Protein AF-A0A5M7B7A9-F1 (afdb_monomer)

Mean predicted aligned error: 5.07 Å

Radius of gyration: 14.0 Å; Cα contacts (8 Å, |Δi|>4): 122; chains: 1; bounding box: 37×27×33 Å

Foldseek 3Di:
DQVPLVVCCCVQPPCVVDPDPVLQFDDDADPPVSQVVLLVSLQVSRPPRPSLLSFQLVQLVCCLVVVAFTGRTSSGGRVLSNVLQVVQCVVDVDRGRSNVSSVVSVVCPPPVNVVPVD

Solvent-accessible surface area (backbone atoms only — not comparable to full-atom values): 6690 Å² total; per-residue (Å²): 144,55,70,66,42,52,49,48,30,71,74,53,32,57,69,78,77,50,93,56,70,62,81,43,52,64,77,86,60,59,70,71,65,36,41,55,50,46,42,51,50,17,38,60,72,36,58,89,34,86,37,30,66,47,33,30,27,56,49,39,46,51,26,71,76,71,73,61,65,68,34,50,41,44,32,37,32,26,67,59,53,46,53,40,51,52,58,38,42,71,73,32,101,51,89,63,58,30,64,60,47,44,52,54,44,59,65,60,67,37,77,78,54,67,64,74,81,114

pLDDT: mean 88.95, std 14.67, range [34.72, 98.19]

Secondary structure (DSSP, 8-state):
--HHHHHHHHHH-GGGG-S-SGGGSPPPP-HHHHHHHHHHHHHHHTTT-TTHHHHHHHHHHHHHHH----SEETTEEHHHHHHHHHHHHHHSSSPPPHHHHHHHHHHHTSHHHHGGG-

Structure (mmCIF, N/CA/C/O backbone):
data_AF-A0A5M7B7A9-F1
#
_entry.id   AF-A0A5M7B7A9-F1
#
loop_
_atom_site.group_PDB
_atom_site.id
_atom_site.type_symbol
_atom_site.label_atom_id
_atom_site.label_alt_id
_atom_site.label_comp_id
_atom_site.label_asym_id
_atom_site.label_entity_id
_atom_site.label_seq_id
_atom_site.pdbx_PDB_ins_code
_atom_site.Cartn_x
_atom_site.Cartn_y
_atom_site.Cartn_z
_atom_site.occupancy
_atom_site.B_iso_or_equiv
_atom_site.auth_seq_id
_atom_site.auth_comp_id
_atom_site.auth_asym_id
_atom_site.auth_atom_id
_atom_site.pdbx_PDB_model_num
ATOM 1 N N . MET A 1 1 ? 3.317 -4.672 15.532 1.00 65.12 1 MET A N 1
ATOM 2 C CA . MET A 1 1 ? 2.529 -5.895 15.819 1.00 65.12 1 MET A CA 1
ATOM 3 C C . MET A 1 1 ? 2.695 -6.988 14.743 1.00 65.12 1 MET A C 1
ATOM 5 O O . MET A 1 1 ? 2.108 -8.046 14.889 1.00 65.12 1 MET A O 1
ATOM 9 N N . PHE A 1 2 ? 3.570 -6.840 13.738 1.00 82.00 2 PHE A N 1
ATOM 10 C CA . PHE A 1 2 ? 3.581 -7.708 12.544 1.00 82.00 2 PHE A CA 1
ATOM 11 C C . PHE A 1 2 ? 4.988 -8.210 12.157 1.00 82.00 2 PHE A C 1
ATOM 13 O O . PHE A 1 2 ? 5.418 -8.093 11.013 1.00 82.00 2 PHE A O 1
ATOM 20 N N . HIS A 1 3 ? 5.758 -8.720 13.125 1.00 85.81 3 HIS A N 1
ATOM 21 C CA . HIS A 1 3 ? 7.168 -9.085 12.903 1.00 85.81 3 HIS A CA 1
ATOM 22 C C . HIS A 1 3 ? 7.353 -10.222 11.880 1.00 85.81 3 HIS A C 1
ATOM 24 O O . HIS A 1 3 ? 8.351 -10.243 11.157 1.00 85.81 3 HIS A O 1
ATOM 30 N N . GLU A 1 4 ? 6.412 -11.169 11.805 1.00 91.19 4 GLU A N 1
ATOM 31 C CA . GLU A 1 4 ? 6.475 -12.264 10.831 1.00 91.19 4 GLU A CA 1
ATOM 32 C C . GLU A 1 4 ? 6.184 -11.759 9.415 1.00 91.19 4 GLU A C 1
ATOM 34 O O . GLU A 1 4 ? 6.949 -12.037 8.489 1.00 91.19 4 GLU A O 1
ATOM 39 N N . GLU A 1 5 ? 5.116 -10.979 9.245 1.00 92.88 5 GLU A N 1
ATOM 40 C CA . GLU A 1 5 ? 4.763 -10.351 7.975 1.00 92.88 5 GLU A CA 1
ATOM 41 C C . GLU A 1 5 ? 5.904 -9.454 7.485 1.00 92.88 5 GLU A C 1
ATOM 43 O O . GLU A 1 5 ? 6.314 -9.544 6.328 1.00 92.88 5 GLU A O 1
ATOM 48 N N . GLU A 1 6 ? 6.483 -8.648 8.376 1.00 94.25 6 GLU A N 1
ATOM 49 C CA . GLU A 1 6 ? 7.623 -7.778 8.085 1.00 94.25 6 GLU A CA 1
ATOM 50 C C . GLU A 1 6 ? 8.842 -8.575 7.605 1.00 94.25 6 GLU A C 1
ATOM 52 O O . GLU A 1 6 ? 9.462 -8.223 6.595 1.00 94.25 6 GLU A O 1
ATOM 57 N N . TRP A 1 7 ? 9.165 -9.687 8.274 1.00 95.12 7 TRP A N 1
ATOM 58 C CA . TRP A 1 7 ? 10.239 -10.579 7.841 1.00 95.12 7 TRP A CA 1
ATOM 59 C C . TRP A 1 7 ? 9.953 -11.186 6.462 1.00 95.12 7 TRP A C 1
ATOM 61 O O . TRP A 1 7 ? 10.817 -11.140 5.581 1.00 95.12 7 TRP A O 1
ATOM 71 N N . ARG A 1 8 ? 8.739 -11.708 6.236 1.00 96.62 8 ARG A N 1
ATOM 72 C CA . ARG A 1 8 ? 8.339 -12.300 4.949 1.00 96.62 8 ARG A CA 1
ATOM 73 C C . ARG A 1 8 ? 8.430 -11.277 3.822 1.00 96.62 8 ARG A C 1
ATOM 75 O O . ARG A 1 8 ? 9.002 -11.574 2.774 1.00 96.62 8 ARG A O 1
ATOM 82 N N . VAL A 1 9 ? 7.924 -10.066 4.039 1.00 96.12 9 VAL A N 1
ATOM 83 C CA . VAL A 1 9 ? 7.936 -8.989 3.041 1.00 96.12 9 VAL A CA 1
ATOM 84 C C . VAL A 1 9 ? 9.362 -8.571 2.705 1.00 96.12 9 VAL A C 1
ATOM 86 O O . VAL A 1 9 ? 9.712 -8.513 1.525 1.00 96.12 9 VAL A O 1
ATOM 89 N N . ARG A 1 10 ? 10.225 -8.384 3.710 1.00 95.06 10 ARG A N 1
ATOM 90 C CA . ARG A 1 10 ? 11.649 -8.090 3.481 1.00 95.06 10 ARG A CA 1
ATOM 91 C C . ARG A 1 10 ? 12.396 -9.223 2.782 1.00 95.06 10 ARG A C 1
ATOM 93 O O . ARG A 1 10 ? 13.350 -8.959 2.060 1.00 95.06 10 ARG A O 1
ATOM 100 N N . ARG A 1 11 ? 12.003 -10.481 2.999 1.00 96.38 11 ARG A N 1
ATOM 101 C CA . ARG A 1 11 ? 12.709 -11.649 2.454 1.00 96.38 11 ARG A CA 1
ATOM 102 C C . ARG A 1 11 ? 12.246 -12.059 1.056 1.00 96.38 11 ARG A C 1
ATOM 104 O O . ARG A 1 11 ? 13.062 -12.582 0.291 1.00 96.38 11 ARG A O 1
ATOM 111 N N . PHE A 1 12 ? 10.961 -11.887 0.753 1.00 97.00 12 PHE A N 1
ATOM 112 C CA . PHE A 1 12 ? 10.305 -12.441 -0.437 1.00 97.00 12 PHE A CA 1
ATOM 113 C C . PHE A 1 12 ? 9.608 -11.391 -1.311 1.00 97.00 12 PHE A C 1
ATOM 115 O O . PHE A 1 12 ? 9.096 -11.731 -2.380 1.00 97.00 12 PHE A O 1
ATOM 122 N N . GLY A 1 13 ? 9.575 -10.123 -0.893 1.00 96.75 13 GLY A N 1
ATOM 123 C CA . GLY A 1 13 ? 8.986 -9.044 -1.678 1.00 96.75 13 GLY A CA 1
ATOM 124 C C . GLY A 1 13 ? 9.720 -8.857 -3.003 1.00 96.75 13 GLY A C 1
ATOM 125 O O . GLY A 1 13 ? 10.929 -8.647 -3.022 1.00 96.75 13 GLY A O 1
ATOM 126 N N . ARG A 1 14 ? 8.999 -8.881 -4.128 1.00 93.69 14 ARG A N 1
ATOM 127 C CA . ARG A 1 14 ? 9.580 -8.684 -5.473 1.00 93.69 14 ARG A CA 1
ATOM 128 C C . ARG A 1 14 ? 10.304 -7.337 -5.623 1.00 93.69 14 ARG A C 1
ATOM 130 O O . ARG A 1 14 ? 11.264 -7.237 -6.383 1.00 93.69 14 ARG A O 1
ATOM 137 N N . CYS A 1 15 ? 9.867 -6.314 -4.887 1.00 93.06 15 CYS A N 1
ATOM 138 C CA . CYS A 1 15 ? 10.520 -5.006 -4.836 1.00 93.06 15 CYS A CA 1
ATOM 139 C C . CYS A 1 15 ? 11.984 -5.079 -4.384 1.00 93.06 15 CYS A C 1
ATOM 141 O O . CYS A 1 15 ? 12.801 -4.307 -4.873 1.00 93.06 15 CYS A O 1
ATOM 143 N N . THR A 1 16 ? 12.342 -6.046 -3.535 1.00 91.94 16 THR A N 1
ATOM 144 C CA . THR A 1 16 ? 13.703 -6.196 -2.990 1.00 91.94 16 THR A CA 1
ATOM 145 C C . THR A 1 16 ? 14.753 -6.544 -4.045 1.00 91.94 16 THR A C 1
ATOM 147 O O . THR A 1 16 ? 15.937 -6.303 -3.834 1.00 91.94 16 THR A O 1
ATOM 150 N N . THR A 1 17 ? 14.330 -7.074 -5.195 1.00 88.19 17 THR A N 1
ATOM 151 C CA . THR A 1 17 ? 15.207 -7.393 -6.331 1.00 88.19 17 THR A CA 1
ATOM 152 C C . THR A 1 17 ? 14.999 -6.439 -7.509 1.00 88.19 17 THR A C 1
ATOM 154 O O . THR A 1 17 ? 15.484 -6.703 -8.608 1.00 88.19 17 THR A O 1
ATOM 157 N N . SER A 1 18 ? 14.212 -5.374 -7.331 1.00 85.94 18 SER A N 1
ATOM 158 C CA . SER A 1 18 ? 13.929 -4.405 -8.386 1.00 85.94 18 SER A CA 1
ATOM 159 C C . SER A 1 18 ? 15.118 -3.466 -8.583 1.00 85.94 18 SER A C 1
ATOM 161 O O . SER A 1 18 ? 15.680 -2.950 -7.622 1.00 85.94 18 SER A O 1
ATOM 163 N N . SER A 1 19 ? 15.493 -3.221 -9.838 1.00 83.62 19 SER A N 1
ATOM 164 C CA . SER A 1 19 ? 16.603 -2.329 -10.189 1.00 83.62 19 SER A CA 1
ATOM 165 C C . SER A 1 19 ? 16.226 -0.844 -10.186 1.00 83.62 19 SER A C 1
ATOM 167 O O . SER A 1 19 ? 17.111 -0.000 -10.281 1.00 83.62 19 SER A O 1
ATOM 169 N N . SER A 1 20 ? 14.935 -0.509 -10.104 1.00 84.94 20 SER A N 1
ATOM 170 C CA . SER A 1 20 ? 14.441 0.871 -10.087 1.00 84.94 20 SER A CA 1
ATOM 171 C C . SER A 1 20 ? 13.479 1.055 -8.922 1.00 84.94 20 SER A C 1
ATOM 173 O O . SER A 1 20 ? 12.383 0.494 -8.913 1.00 84.94 20 SER A O 1
ATOM 175 N N . GLN A 1 21 ? 13.903 1.838 -7.931 1.00 82.56 21 GLN A N 1
ATOM 176 C CA . GLN A 1 21 ? 13.071 2.171 -6.776 1.00 82.56 21 GLN A CA 1
ATOM 177 C C . GLN A 1 21 ? 11.957 3.148 -7.163 1.00 82.56 21 GLN A C 1
ATOM 179 O O . GLN A 1 21 ? 10.837 2.979 -6.695 1.00 82.56 21 GLN A O 1
ATOM 184 N N . ASP A 1 22 ? 12.215 4.073 -8.091 1.00 87.44 22 ASP A N 1
ATOM 185 C CA . ASP A 1 22 ? 11.240 5.067 -8.565 1.00 87.44 22 ASP A CA 1
ATOM 186 C C . ASP A 1 22 ? 9.953 4.428 -9.103 1.00 87.44 22 ASP A C 1
ATOM 188 O O . ASP A 1 22 ? 8.861 4.959 -8.913 1.00 87.44 22 ASP A O 1
ATOM 192 N N . ALA A 1 23 ? 10.051 3.234 -9.697 1.00 86.62 23 ALA A N 1
ATOM 193 C CA . ALA A 1 23 ? 8.890 2.479 -10.167 1.00 86.62 23 ALA A CA 1
ATOM 194 C C . ALA A 1 23 ? 7.882 2.131 -9.049 1.00 86.62 23 ALA A C 1
ATOM 196 O O . ALA A 1 23 ? 6.718 1.868 -9.342 1.00 86.62 23 ALA A O 1
ATOM 197 N N . TRP A 1 24 ? 8.308 2.137 -7.782 1.00 92.69 24 TRP A N 1
ATOM 198 C CA . TRP A 1 24 ? 7.478 1.865 -6.602 1.00 92.69 24 TRP A CA 1
ATOM 199 C C . TRP A 1 24 ? 6.895 3.134 -5.969 1.00 92.69 24 TRP A C 1
ATOM 201 O O . TRP A 1 24 ? 6.014 3.037 -5.113 1.00 92.69 24 TRP A O 1
ATOM 211 N N . PHE A 1 25 ? 7.341 4.314 -6.407 1.00 93.62 25 PHE A N 1
ATOM 212 C CA . PHE A 1 25 ? 6.907 5.621 -5.911 1.00 93.62 25 PHE A CA 1
ATOM 213 C C . PHE A 1 25 ? 6.461 6.529 -7.070 1.00 93.62 25 PHE A C 1
ATOM 215 O O . PHE A 1 25 ? 7.062 7.576 -7.299 1.00 93.62 25 PHE A O 1
ATOM 222 N N . PRO A 1 26 ? 5.410 6.145 -7.819 1.00 89.88 26 PRO A N 1
ATOM 223 C CA . PRO A 1 26 ? 4.906 6.970 -8.909 1.00 89.88 26 PRO A CA 1
ATOM 224 C C . PRO A 1 26 ? 4.354 8.307 -8.403 1.00 89.88 26 PRO A C 1
ATOM 226 O O . PRO A 1 26 ? 3.767 8.377 -7.317 1.00 89.88 26 PRO A O 1
ATOM 229 N N . ASP A 1 27 ? 4.463 9.338 -9.242 1.00 90.06 27 ASP A N 1
ATOM 230 C CA . ASP A 1 27 ? 3.848 10.641 -8.993 1.00 90.06 27 ASP A CA 1
ATOM 231 C C . ASP A 1 27 ? 2.336 10.519 -8.717 1.00 90.06 27 ASP A C 1
ATOM 233 O O . ASP A 1 27 ? 1.667 9.611 -9.233 1.00 90.06 27 ASP A O 1
ATOM 237 N N . PRO A 1 28 ? 1.750 11.449 -7.940 1.00 88.44 28 PRO A N 1
ATOM 238 C CA . PRO A 1 28 ? 0.316 11.474 -7.706 1.00 88.44 28 PRO A CA 1
ATOM 239 C C . PRO A 1 28 ? -0.482 11.493 -9.014 1.00 88.44 28 PRO A C 1
ATOM 241 O O . PRO A 1 28 ? -0.319 12.372 -9.866 1.00 88.44 28 PRO A O 1
ATOM 244 N N . ALA A 1 29 ? -1.393 10.531 -9.147 1.00 90.44 29 ALA A N 1
ATOM 245 C CA . ALA A 1 29 ? -2.291 10.444 -10.283 1.00 90.44 29 ALA A CA 1
ATOM 246 C C . ALA A 1 29 ? -3.143 11.715 -10.436 1.00 90.44 29 ALA A C 1
ATOM 248 O O . ALA A 1 29 ? -3.765 12.187 -9.480 1.00 90.44 29 ALA A O 1
ATOM 249 N N . ARG A 1 30 ? -3.236 12.227 -11.669 1.00 90.56 30 ARG A N 1
ATOM 250 C CA . ARG A 1 30 ? -4.133 13.330 -12.040 1.00 90.56 30 ARG A CA 1
ATOM 251 C C . ARG A 1 30 ? -5.335 12.798 -12.814 1.00 90.56 30 ARG A C 1
ATOM 253 O O . ARG A 1 30 ? -5.176 12.044 -13.769 1.00 90.56 30 ARG A O 1
ATOM 260 N N . GLY A 1 31 ? -6.533 13.222 -12.413 1.00 91.38 31 GLY A N 1
ATOM 261 C CA . GLY A 1 31 ? -7.782 12.789 -13.041 1.00 91.38 31 GLY A CA 1
ATOM 262 C C . GLY A 1 31 ? -8.084 11.296 -12.858 1.00 91.38 31 GLY A C 1
ATOM 263 O O . GLY A 1 31 ? -7.388 10.569 -12.147 1.00 91.38 31 GLY A O 1
ATOM 264 N N . THR A 1 32 ? -9.165 10.846 -13.487 1.00 89.25 32 THR A N 1
ATOM 265 C CA . THR A 1 32 ? -9.634 9.454 -13.433 1.00 89.25 32 THR A CA 1
ATOM 266 C C . THR A 1 32 ? -8.727 8.513 -14.224 1.00 89.25 32 THR A C 1
ATOM 268 O O . THR A 1 32 ? -8.383 7.437 -13.739 1.00 89.25 32 THR A O 1
ATOM 271 N N . GLU A 1 33 ? -8.274 8.936 -15.404 1.00 91.81 33 GLU A N 1
ATOM 272 C CA . GLU A 1 33 ? -7.396 8.139 -16.266 1.00 91.81 33 GLU A CA 1
ATOM 273 C C . GLU A 1 33 ? -6.019 7.905 -15.634 1.00 91.81 33 GLU A C 1
ATOM 275 O O . GLU A 1 33 ? -5.537 6.771 -15.605 1.00 91.81 33 GLU A O 1
ATOM 280 N N . GLY A 1 34 ? -5.418 8.947 -15.047 1.00 92.19 34 GLY A N 1
ATOM 281 C CA . GLY A 1 34 ? -4.152 8.818 -14.328 1.00 92.19 34 GLY A CA 1
ATOM 282 C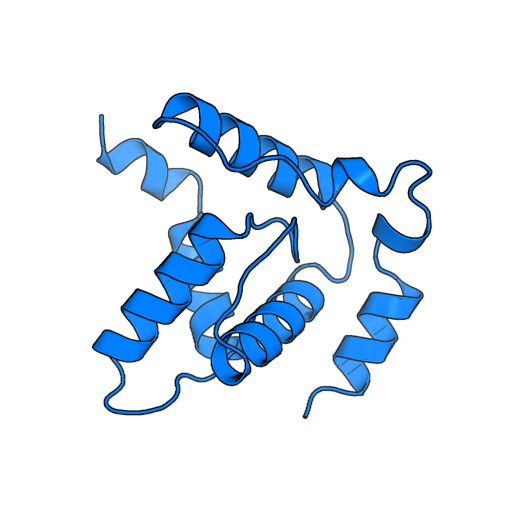 C . GLY A 1 34 ? -4.262 7.856 -13.145 1.00 92.19 34 GLY A C 1
ATOM 283 O O . GLY A 1 34 ? -3.348 7.069 -12.904 1.00 92.19 34 GLY A O 1
ATOM 284 N N . LEU A 1 35 ? -5.401 7.856 -12.442 1.00 90.06 35 LEU A N 1
ATOM 285 C CA . LEU A 1 35 ? -5.638 6.914 -11.347 1.00 90.06 35 LEU A CA 1
ATOM 286 C C . LEU A 1 35 ? -5.778 5.481 -11.865 1.00 90.06 35 LEU A C 1
ATOM 288 O O . LEU A 1 35 ? -5.181 4.565 -11.303 1.00 90.06 35 LEU A O 1
ATOM 292 N N . ALA A 1 36 ? -6.516 5.279 -12.956 1.00 91.25 36 ALA A N 1
ATOM 293 C CA . ALA A 1 36 ? -6.644 3.969 -13.584 1.00 91.25 36 ALA A CA 1
ATOM 294 C C . ALA A 1 36 ? -5.282 3.430 -14.059 1.00 91.25 36 ALA A C 1
ATOM 296 O O . ALA A 1 36 ? -4.994 2.247 -13.883 1.00 91.25 36 ALA A O 1
ATOM 297 N N . HIS A 1 37 ? -4.424 4.291 -14.614 1.00 92.12 37 HIS A N 1
ATOM 298 C CA . HIS A 1 37 ? -3.052 3.931 -14.969 1.00 92.12 37 HIS A CA 1
ATOM 299 C C . HIS A 1 37 ? -2.230 3.521 -13.740 1.00 92.12 37 HIS A C 1
ATOM 301 O O . HIS A 1 37 ? -1.624 2.453 -13.747 1.00 92.12 37 HIS A O 1
ATOM 307 N N . GLN A 1 38 ? -2.268 4.310 -12.664 1.00 93.06 38 GLN A N 1
ATOM 308 C CA . GLN A 1 38 ? -1.527 4.013 -11.435 1.00 93.06 38 GLN A CA 1
ATOM 309 C C . GLN A 1 38 ? -1.990 2.704 -10.772 1.00 93.06 38 GLN A C 1
ATOM 311 O O . GLN A 1 38 ? -1.168 1.943 -10.267 1.00 93.06 38 GLN A O 1
ATOM 316 N N . ARG A 1 39 ? -3.294 2.401 -10.810 1.00 94.38 39 ARG A N 1
ATOM 317 C CA . ARG A 1 39 ? -3.846 1.118 -10.343 1.00 94.38 39 ARG A CA 1
ATOM 318 C C . ARG A 1 39 ? -3.302 -0.065 -11.141 1.00 94.38 39 ARG A C 1
ATOM 320 O O . ARG A 1 39 ? -2.864 -1.046 -10.546 1.00 94.38 39 ARG A O 1
ATOM 327 N N . ARG A 1 40 ? -3.279 0.039 -12.476 1.00 93.75 40 ARG A N 1
ATOM 328 C CA . ARG A 1 40 ? -2.685 -0.996 -13.343 1.00 93.75 40 ARG A CA 1
ATOM 329 C C . ARG A 1 40 ? -1.198 -1.176 -13.055 1.00 93.75 40 ARG A C 1
ATOM 331 O O . ARG A 1 40 ? -0.762 -2.301 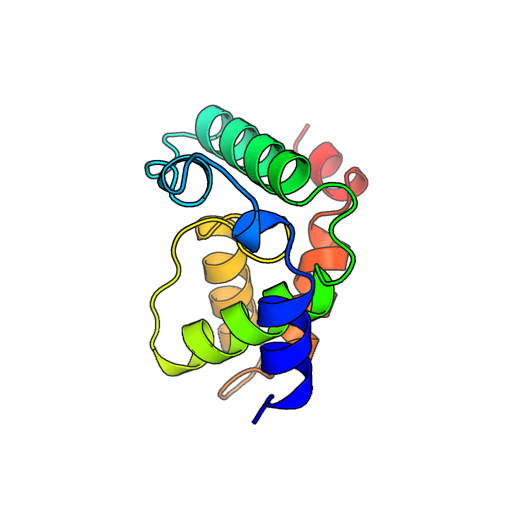-12.848 1.00 93.75 40 ARG A O 1
ATOM 338 N N . GLN A 1 41 ? -0.454 -0.077 -12.950 1.00 93.25 41 GLN A N 1
ATOM 339 C CA . GLN A 1 41 ? 0.968 -0.100 -12.613 1.00 93.25 41 GLN A CA 1
ATOM 340 C C . GLN A 1 41 ? 1.225 -0.795 -11.267 1.00 93.25 41 GLN A C 1
ATOM 342 O O . GLN A 1 41 ? 2.125 -1.627 -11.172 1.00 93.25 41 GLN A O 1
ATOM 347 N N . ALA A 1 42 ? 0.424 -0.497 -10.238 1.00 95.31 42 ALA A N 1
ATOM 348 C CA . ALA A 1 42 ? 0.531 -1.135 -8.929 1.00 95.31 42 ALA A CA 1
ATOM 349 C C . ALA A 1 42 ? 0.297 -2.652 -9.006 1.00 95.31 42 ALA A C 1
ATOM 351 O O . ALA A 1 42 ? 1.118 -3.433 -8.514 1.00 95.31 42 ALA A O 1
ATOM 352 N N . ALA A 1 43 ? -0.778 -3.068 -9.682 1.00 93.62 43 ALA A N 1
ATOM 353 C CA . ALA A 1 43 ? -1.106 -4.476 -9.876 1.00 93.62 43 ALA A CA 1
ATOM 354 C C . ALA A 1 43 ? -0.004 -5.223 -10.649 1.00 93.62 43 ALA A C 1
ATOM 356 O O . ALA A 1 43 ? 0.400 -6.319 -10.259 1.00 93.62 43 ALA A O 1
ATOM 357 N N . GLU A 1 44 ? 0.531 -4.621 -11.713 1.00 93.69 44 GLU A N 1
ATOM 358 C CA . GLU A 1 44 ? 1.605 -5.195 -12.529 1.00 93.69 44 GLU A CA 1
ATOM 359 C C . GLU A 1 44 ? 2.932 -5.295 -11.767 1.00 93.69 44 GLU A C 1
ATOM 361 O O . GLU A 1 44 ? 3.592 -6.337 -11.818 1.00 93.69 44 GLU A O 1
ATOM 366 N N . ALA A 1 45 ? 3.312 -4.257 -11.014 1.00 93.12 45 ALA A N 1
ATOM 367 C CA . ALA A 1 45 ? 4.544 -4.238 -10.224 1.00 93.12 45 ALA A CA 1
ATOM 368 C C . ALA A 1 45 ? 4.573 -5.367 -9.182 1.00 93.12 45 ALA A C 1
ATOM 370 O O . ALA A 1 45 ? 5.603 -6.018 -8.972 1.00 93.12 45 ALA A O 1
ATOM 371 N N . CYS A 1 46 ? 3.424 -5.638 -8.561 1.00 95.06 46 CYS A N 1
ATOM 372 C CA . CYS A 1 46 ? 3.270 -6.696 -7.569 1.00 95.06 46 CYS A CA 1
ATOM 373 C C . CYS A 1 46 ? 2.812 -8.038 -8.148 1.00 95.06 46 CYS A C 1
ATOM 375 O O . CYS A 1 46 ? 2.690 -9.001 -7.388 1.00 95.06 46 CYS A O 1
ATOM 377 N N . ALA A 1 47 ? 2.604 -8.148 -9.462 1.00 92.31 47 ALA A N 1
ATOM 378 C CA . ALA A 1 47 ? 2.109 -9.369 -10.080 1.00 92.31 47 ALA A CA 1
ATOM 379 C C . ALA A 1 47 ? 3.000 -10.571 -9.725 1.00 92.31 47 ALA A C 1
ATOM 381 O O . ALA A 1 47 ? 4.222 -10.561 -9.922 1.00 92.31 47 ALA A O 1
ATOM 382 N N . ARG A 1 48 ? 2.368 -11.637 -9.214 1.00 92.69 48 ARG A N 1
ATOM 383 C CA . ARG A 1 48 ? 3.023 -12.870 -8.734 1.00 92.69 48 ARG A CA 1
ATOM 384 C C . ARG A 1 48 ? 3.970 -12.674 -7.539 1.00 92.69 48 ARG A C 1
ATOM 386 O O . ARG A 1 48 ? 4.747 -13.575 -7.236 1.00 92.69 48 ARG A O 1
ATOM 393 N N . CYS A 1 49 ? 3.939 -11.529 -6.858 1.00 96.12 49 CYS A N 1
ATOM 394 C CA . CYS A 1 49 ? 4.654 -11.364 -5.596 1.00 96.12 49 CYS A CA 1
ATOM 395 C C . CYS A 1 49 ? 3.987 -12.263 -4.530 1.00 96.12 49 CYS A C 1
ATOM 397 O O . CYS A 1 49 ? 2.766 -12.191 -4.372 1.00 96.12 49 CYS A O 1
ATOM 399 N N . PRO A 1 50 ? 4.739 -13.119 -3.814 1.00 96.62 50 PRO A N 1
ATOM 400 C CA . PRO A 1 50 ? 4.161 -14.120 -2.911 1.00 96.62 50 PRO A CA 1
ATOM 401 C C . PRO A 1 50 ? 3.647 -13.543 -1.585 1.00 96.62 50 PRO A C 1
ATOM 403 O O . PRO A 1 50 ? 3.056 -14.274 -0.803 1.00 96.62 50 PRO A O 1
ATOM 406 N N . VAL A 1 51 ? 3.897 -12.256 -1.329 1.00 97.56 51 VAL A N 1
ATOM 407 C CA . VAL A 1 51 ? 3.636 -11.573 -0.050 1.00 97.56 51 VAL A CA 1
ATOM 408 C C . VAL A 1 51 ? 2.746 -10.339 -0.226 1.00 97.56 51 VAL A C 1
ATOM 410 O O . VAL A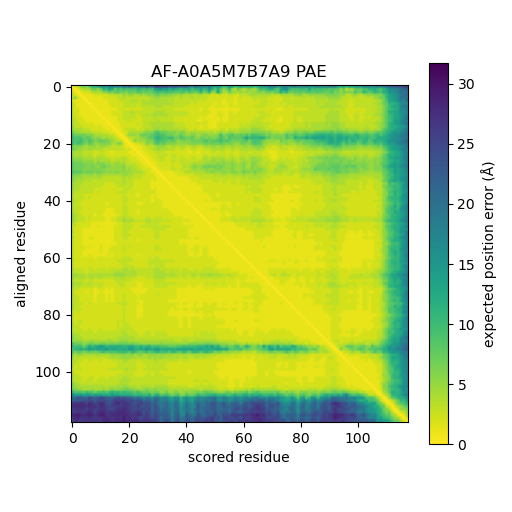 1 51 ? 2.897 -9.347 0.481 1.00 97.56 51 VAL A O 1
ATOM 413 N N . GLN A 1 52 ? 1.871 -10.338 -1.240 1.00 97.19 52 GLN A N 1
ATOM 414 C CA . GLN A 1 52 ? 1.014 -9.182 -1.548 1.00 97.19 52 GLN A CA 1
ATOM 415 C C . GLN A 1 52 ? 0.123 -8.797 -0.364 1.00 97.19 52 GLN A C 1
ATOM 417 O O . GLN A 1 52 ? 0.054 -7.622 -0.014 1.00 97.19 52 GLN A O 1
ATOM 422 N N . TYR A 1 53 ? -0.506 -9.785 0.274 1.00 96.69 53 TYR A N 1
ATOM 423 C CA . TYR A 1 53 ? -1.427 -9.555 1.382 1.00 96.69 53 TYR A CA 1
ATOM 424 C C . TYR A 1 53 ? -0.696 -9.084 2.644 1.00 96.69 53 TYR A C 1
ATOM 426 O O . TYR A 1 53 ? -1.063 -8.065 3.219 1.00 96.69 53 TYR A O 1
ATOM 434 N N . GLU A 1 54 ? 0.395 -9.755 3.021 1.00 97.62 54 GLU A N 1
ATOM 435 C CA . GLU A 1 54 ? 1.236 -9.356 4.153 1.00 97.62 54 GLU A CA 1
ATOM 436 C C . GLU A 1 54 ? 1.798 -7.940 3.956 1.00 97.6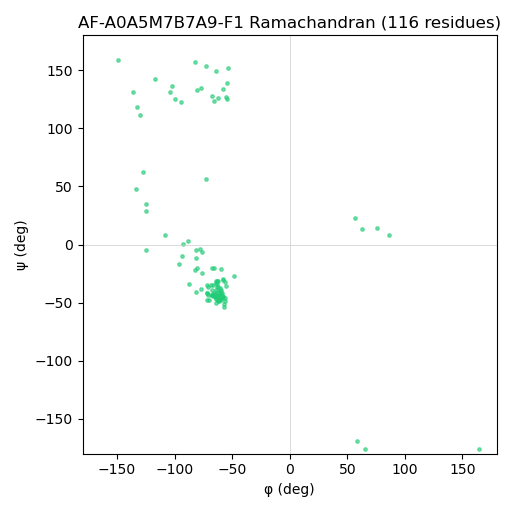2 54 GLU A C 1
ATOM 438 O O . GLU A 1 54 ? 1.783 -7.125 4.874 1.00 97.62 54 GLU A O 1
ATOM 443 N N . CYS A 1 55 ? 2.233 -7.614 2.734 1.00 97.88 55 CYS A N 1
ATOM 444 C CA . CYS A 1 55 ? 2.714 -6.280 2.381 1.00 97.88 55 CYS A CA 1
ATOM 445 C C . CYS A 1 55 ? 1.620 -5.214 2.509 1.00 97.88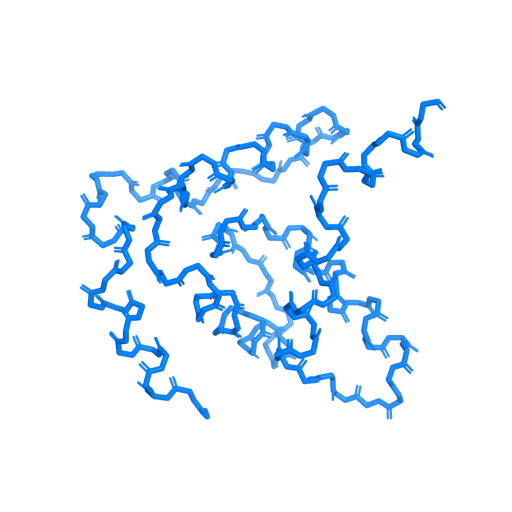 55 CYS A C 1
ATOM 447 O O . CYS A 1 55 ? 1.899 -4.123 3.002 1.00 97.88 55 CYS A O 1
ATOM 449 N N . LEU A 1 56 ? 0.389 -5.526 2.093 1.00 97.94 56 LEU A N 1
ATOM 450 C CA . LEU A 1 56 ? -0.739 -4.607 2.213 1.00 97.94 56 LEU A CA 1
ATOM 451 C C . LEU A 1 56 ? -1.112 -4.352 3.679 1.00 97.94 56 LEU A C 1
ATOM 453 O O . LEU A 1 56 ? -1.319 -3.200 4.043 1.00 97.94 56 LEU A O 1
ATOM 457 N N . ILE A 1 57 ? -1.141 -5.392 4.520 1.00 97.75 57 ILE A N 1
ATOM 458 C CA . ILE A 1 57 ? -1.424 -5.250 5.958 1.00 97.75 57 ILE A CA 1
ATOM 459 C C . ILE A 1 57 ? -0.390 -4.347 6.627 1.00 97.75 57 ILE A C 1
ATOM 461 O O . ILE A 1 57 ? -0.771 -3.427 7.341 1.00 97.75 57 ILE A O 1
ATOM 465 N N . LEU A 1 58 ? 0.905 -4.575 6.378 1.00 97.75 58 LEU A N 1
ATOM 466 C CA . LEU A 1 58 ? 1.967 -3.741 6.952 1.00 97.75 58 LEU A CA 1
ATOM 467 C C . LEU A 1 58 ? 1.831 -2.273 6.546 1.00 97.75 58 LEU A C 1
ATOM 469 O O . LEU A 1 58 ? 2.028 -1.387 7.374 1.00 97.75 58 LEU A O 1
ATOM 473 N N . ALA A 1 59 ? 1.502 -2.020 5.276 1.00 98.06 59 ALA A N 1
ATOM 474 C CA . ALA A 1 59 ? 1.291 -0.665 4.790 1.00 98.06 59 ALA A CA 1
ATOM 475 C C . ALA A 1 59 ? 0.087 -0.017 5.479 1.00 98.06 59 ALA A C 1
ATOM 477 O O . ALA A 1 59 ? 0.200 1.099 5.964 1.00 98.06 59 ALA A O 1
ATOM 478 N N . LEU A 1 60 ? -1.043 -0.722 5.566 1.00 98.19 60 LEU A N 1
ATOM 479 C CA . LEU A 1 60 ? -2.252 -0.201 6.201 1.00 98.19 60 LEU A CA 1
ATOM 480 C C . LEU A 1 60 ? -2.065 0.026 7.701 1.00 98.19 60 LEU A C 1
ATOM 482 O O . LEU A 1 60 ? -2.478 1.069 8.183 1.00 98.19 60 LEU A O 1
ATOM 486 N N . ASP A 1 61 ? -1.406 -0.880 8.426 1.00 97.50 61 ASP A N 1
ATOM 487 C CA . ASP A 1 61 ? -1.080 -0.687 9.846 1.00 97.50 61 ASP A CA 1
ATOM 488 C C . ASP A 1 61 ? -0.271 0.596 10.044 1.00 97.50 61 ASP A C 1
ATOM 490 O O . ASP A 1 61 ? -0.649 1.468 10.823 1.00 97.50 61 ASP A O 1
ATOM 494 N N . HIS A 1 62 ? 0.803 0.765 9.274 1.00 96.56 62 HIS A N 1
ATOM 495 C CA . HIS A 1 62 ? 1.608 1.978 9.334 1.00 96.56 62 HIS A CA 1
ATOM 496 C C . HIS A 1 62 ? 0.784 3.229 8.983 1.00 96.56 62 HIS A C 1
ATOM 498 O O . HIS A 1 62 ? 0.843 4.238 9.676 1.00 96.56 62 HIS A O 1
ATOM 504 N N . GLU A 1 63 ? -0.002 3.182 7.911 1.00 97.94 63 GLU A N 1
ATOM 505 C CA . GLU A 1 63 ? -0.788 4.318 7.421 1.00 97.94 63 GLU A CA 1
ATOM 506 C C . GLU A 1 63 ? -1.942 4.707 8.353 1.00 97.94 63 GLU A C 1
ATOM 508 O O . GLU A 1 63 ? -2.226 5.894 8.491 1.00 97.94 63 GLU A O 1
ATOM 513 N N . ILE A 1 64 ? -2.578 3.739 9.015 1.00 96.81 64 ILE A N 1
ATOM 514 C CA . ILE A 1 64 ? -3.620 3.969 10.025 1.00 96.81 64 ILE A CA 1
ATOM 515 C C . ILE A 1 64 ? -3.041 4.714 11.233 1.00 96.81 64 ILE A C 1
ATOM 517 O O . ILE A 1 64 ? -3.701 5.595 11.780 1.00 96.81 64 ILE A O 1
ATOM 521 N N . ASN A 1 65 ? -1.812 4.382 11.638 1.00 95.25 65 ASN A N 1
ATOM 522 C CA . ASN A 1 65 ? -1.164 5.001 12.793 1.00 95.25 65 ASN A CA 1
ATOM 523 C C . ASN A 1 65 ? -0.526 6.363 12.462 1.00 95.25 65 ASN A C 1
ATOM 525 O O . ASN A 1 65 ? -0.641 7.300 13.248 1.00 95.25 65 ASN A O 1
ATOM 529 N N . GLU A 1 66 ? 0.121 6.492 11.301 1.00 95.88 66 GLU A N 1
ATOM 530 C CA . GLU A 1 66 ? 0.899 7.687 10.930 1.00 95.88 66 GLU A CA 1
ATOM 531 C C . GLU A 1 66 ? 0.118 8.690 10.060 1.00 95.88 66 GLU A C 1
ATOM 533 O O . GLU A 1 66 ? 0.518 9.844 9.915 1.00 95.88 66 GLU A O 1
ATOM 538 N N . GLY A 1 67 ? -0.994 8.270 9.448 1.00 94.81 67 GLY A N 1
ATOM 539 C CA . GLY A 1 67 ? -1.880 9.135 8.662 1.00 94.81 67 GLY A CA 1
ATOM 540 C C . GLY A 1 67 ? -1.371 9.510 7.264 1.00 94.81 67 GLY A C 1
ATOM 541 O O . GLY A 1 67 ? -1.908 10.427 6.637 1.00 94.81 67 GLY A O 1
ATOM 542 N N . VAL A 1 68 ? -0.341 8.835 6.742 1.00 95.88 68 VAL A N 1
ATOM 543 C CA . VAL A 1 68 ? 0.258 9.169 5.439 1.00 95.88 68 VAL A CA 1
ATOM 544 C C . VAL A 1 68 ? 0.455 7.923 4.581 1.00 95.88 68 VAL A C 1
ATOM 546 O O . VAL A 1 68 ? 1.253 7.067 4.929 1.00 95.88 68 VAL A O 1
ATOM 549 N N . SER A 1 69 ? -0.200 7.875 3.414 1.00 96.75 69 SER A N 1
ATOM 550 C CA . SER A 1 69 ? -0.024 6.820 2.398 1.00 96.75 69 SER A CA 1
ATOM 551 C C . SER A 1 69 ? 0.847 7.264 1.220 1.00 96.75 69 SER A C 1
ATOM 553 O O . SER A 1 69 ? 0.626 8.338 0.646 1.00 96.75 69 SER A O 1
ATOM 555 N N . TRP A 1 70 ? 1.768 6.405 0.772 1.00 95.06 70 TRP A N 1
ATOM 556 C CA . TRP A 1 70 ? 2.639 6.663 -0.386 1.00 95.06 70 TRP A CA 1
ATOM 557 C C . TRP A 1 70 ? 3.028 5.389 -1.143 1.00 95.06 70 TRP A C 1
ATOM 559 O O . TRP A 1 70 ? 2.983 4.286 -0.604 1.00 95.06 70 TRP A O 1
ATOM 569 N N . GLY A 1 71 ? 3.430 5.540 -2.405 1.00 95.69 71 GLY A N 1
ATOM 570 C CA . GLY A 1 71 ? 3.939 4.440 -3.226 1.00 95.69 71 GLY A CA 1
ATOM 571 C C . GLY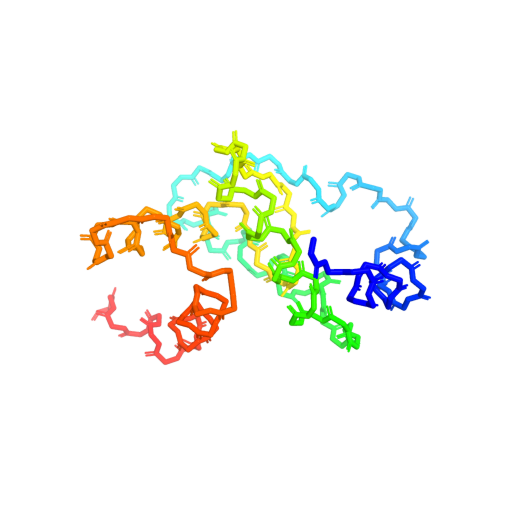 A 1 71 ? 2.981 3.256 -3.424 1.00 95.69 71 GLY A C 1
ATOM 572 O O . GLY A 1 71 ? 1.780 3.304 -3.119 1.00 95.69 71 GLY A O 1
ATOM 573 N N . ILE A 1 72 ? 3.539 2.180 -3.969 1.00 96.94 72 ILE A N 1
ATOM 574 C CA . ILE A 1 72 ? 2.859 0.915 -4.257 1.00 96.94 72 ILE A CA 1
ATOM 575 C C . ILE A 1 72 ? 3.170 -0.091 -3.150 1.00 96.94 72 ILE A C 1
ATOM 577 O O . ILE A 1 72 ? 4.332 -0.408 -2.903 1.00 96.94 72 ILE A O 1
ATOM 581 N N . TRP A 1 73 ? 2.123 -0.643 -2.540 1.00 97.56 73 TRP A N 1
ATOM 582 C CA . TRP A 1 73 ? 2.228 -1.677 -1.509 1.00 97.56 73 TRP A CA 1
ATOM 583 C C . TRP A 1 73 ? 1.192 -2.759 -1.767 1.00 97.56 73 TRP A C 1
ATOM 585 O O . TRP A 1 73 ? 0.031 -2.448 -2.025 1.00 97.56 73 TRP A O 1
ATOM 595 N N . GLY A 1 74 ? 1.612 -4.026 -1.746 1.00 97.00 74 GLY A N 1
ATOM 596 C CA . GLY A 1 74 ? 0.707 -5.168 -1.914 1.00 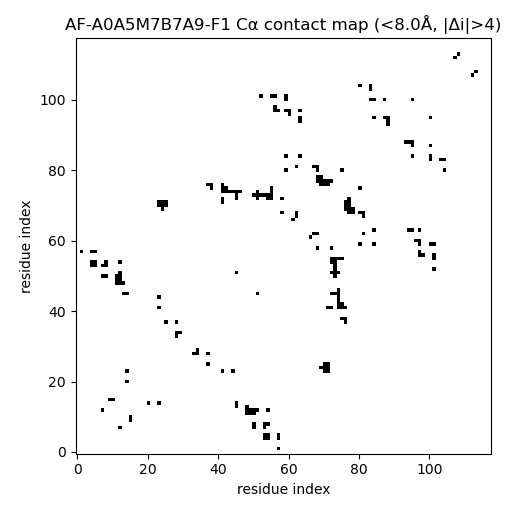97.00 74 GLY A CA 1
ATOM 597 C C . GLY A 1 74 ? -0.119 -5.171 -3.208 1.00 97.00 74 GLY A C 1
ATOM 598 O O . GLY A 1 74 ? -1.171 -5.793 -3.252 1.00 97.00 74 GLY A O 1
ATOM 599 N N . GLY A 1 75 ? 0.330 -4.468 -4.250 1.00 96.31 75 GLY A N 1
ATOM 600 C CA . GLY A 1 75 ? -0.392 -4.314 -5.518 1.00 96.31 75 GLY A CA 1
ATOM 601 C C . GLY A 1 75 ? -1.398 -3.167 -5.547 1.00 96.31 75 GLY A C 1
ATOM 602 O O . GLY A 1 75 ? -2.130 -3.028 -6.522 1.00 96.31 75 GLY A O 1
ATOM 603 N N . VAL A 1 76 ? -1.419 -2.324 -4.514 1.00 97.06 76 VAL A N 1
ATOM 604 C CA . VAL A 1 76 ? -2.378 -1.229 -4.353 1.00 97.06 76 VAL A CA 1
ATOM 605 C C . VAL A 1 76 ? -1.654 0.117 -4.350 1.00 97.06 76 VAL A C 1
ATOM 607 O O . VAL A 1 76 ? -0.561 0.240 -3.788 1.00 97.06 76 VAL A O 1
ATOM 610 N N . CYS A 1 77 ? -2.248 1.145 -4.961 1.00 95.81 77 CYS A N 1
ATOM 611 C CA . CYS A 1 77 ? -1.694 2.499 -4.949 1.00 95.81 77 CYS A CA 1
ATOM 612 C C . CYS A 1 77 ? -2.046 3.256 -3.655 1.00 95.81 77 CYS A C 1
ATOM 614 O O . CYS A 1 77 ? -3.034 2.965 -2.981 1.00 95.81 77 CYS A O 1
ATOM 616 N N . ALA A 1 78 ? -1.248 4.272 -3.321 1.00 96.50 78 ALA A N 1
ATOM 617 C CA . ALA A 1 78 ? -1.421 5.075 -2.109 1.00 96.50 78 ALA A CA 1
ATOM 618 C C . ALA A 1 78 ? -2.806 5.713 -1.962 1.00 96.50 78 ALA A C 1
ATOM 620 O O . ALA A 1 78 ? -3.319 5.839 -0.854 1.00 96.50 78 ALA A O 1
ATOM 6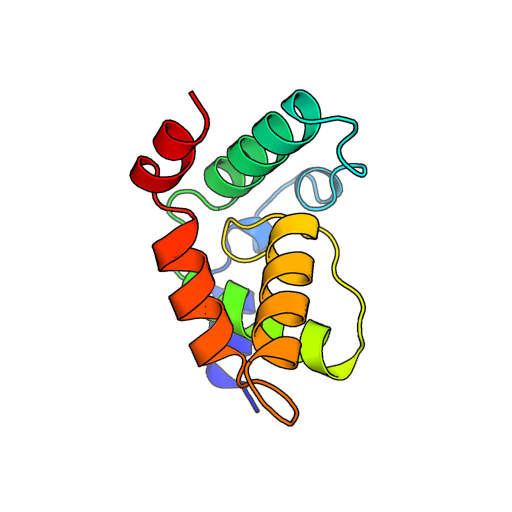21 N N . ARG A 1 79 ? -3.413 6.138 -3.077 1.00 95.06 79 ARG A N 1
ATOM 622 C CA . ARG A 1 79 ? -4.734 6.768 -3.052 1.00 95.06 79 ARG A CA 1
ATOM 623 C C . ARG A 1 79 ? -5.817 5.787 -2.616 1.00 95.06 79 ARG A C 1
ATOM 625 O O . ARG A 1 79 ? -6.634 6.155 -1.783 1.00 95.06 79 ARG A O 1
ATOM 632 N N . ASP A 1 80 ? -5.797 4.567 -3.142 1.00 96.12 80 ASP A N 1
ATOM 633 C CA . ASP A 1 80 ? -6.813 3.560 -2.830 1.00 96.12 80 ASP A CA 1
ATOM 634 C C . ASP A 1 80 ? -6.719 3.100 -1.373 1.00 96.12 80 ASP A C 1
ATOM 636 O O . ASP A 1 80 ? -7.744 2.963 -0.712 1.00 96.12 80 ASP A O 1
ATOM 640 N N . ARG A 1 81 ? -5.498 2.940 -0.840 1.00 97.56 81 ARG A N 1
ATOM 641 C CA . ARG A 1 81 ? -5.302 2.625 0.585 1.00 97.56 81 ARG A CA 1
ATOM 642 C C . ARG A 1 81 ? -5.804 3.745 1.492 1.00 97.56 81 ARG A C 1
ATOM 644 O O . ARG A 1 81 ? -6.553 3.468 2.423 1.00 97.56 81 ARG A O 1
ATOM 651 N N . ARG A 1 82 ? -5.480 5.006 1.173 1.00 96.69 82 ARG A N 1
ATOM 652 C CA . ARG A 1 82 ? -5.991 6.169 1.914 1.00 96.69 82 ARG A CA 1
ATOM 653 C C . ARG A 1 82 ? -7.521 6.191 1.941 1.00 96.69 82 ARG A C 1
ATOM 655 O O . ARG A 1 82 ? -8.099 6.297 3.014 1.00 96.69 82 ARG A O 1
ATOM 662 N N . GLN A 1 83 ? -8.164 6.017 0.785 1.00 95.50 83 GLN A N 1
ATOM 663 C CA . GLN A 1 83 ? -9.628 5.976 0.698 1.00 95.50 83 GLN A CA 1
ATOM 664 C C . GLN A 1 83 ? -10.224 4.806 1.494 1.00 95.50 83 GLN A C 1
ATOM 666 O O . GLN A 1 83 ? -11.274 4.950 2.114 1.00 95.50 83 GLN A O 1
ATOM 671 N N . ALA A 1 84 ? -9.559 3.649 1.512 1.00 96.44 84 ALA A N 1
ATOM 672 C CA . ALA A 1 84 ? -9.995 2.508 2.311 1.00 96.44 84 ALA A CA 1
ATOM 673 C C . ALA A 1 84 ? -9.942 2.801 3.818 1.00 96.44 84 ALA A C 1
ATOM 675 O O . ALA A 1 84 ? -10.889 2.475 4.531 1.00 96.44 84 ALA A O 1
ATOM 676 N N . ILE A 1 85 ? -8.864 3.438 4.287 1.00 96.88 85 ILE A N 1
ATOM 677 C CA . ILE A 1 85 ? -8.694 3.839 5.690 1.00 96.88 85 ILE A CA 1
ATOM 678 C C . ILE A 1 85 ? -9.736 4.887 6.084 1.00 96.88 85 ILE A C 1
ATOM 680 O O . ILE A 1 85 ? -10.352 4.752 7.139 1.00 96.88 85 ILE A O 1
ATOM 684 N N . GLU A 1 86 ? -9.974 5.890 5.234 1.00 95.00 86 GLU A N 1
ATOM 685 C CA . GLU A 1 86 ? -11.009 6.914 5.442 1.00 95.00 86 GLU A CA 1
ATOM 686 C C . GLU A 1 86 ? -12.388 6.256 5.607 1.00 95.00 86 GLU A C 1
ATOM 688 O O . GLU A 1 86 ? -13.024 6.403 6.651 1.00 95.00 86 GLU A O 1
ATOM 693 N N . HIS A 1 87 ? -12.800 5.414 4.653 1.00 93.25 87 HIS A N 1
ATOM 694 C CA . HIS A 1 87 ? -14.079 4.703 4.732 1.00 93.25 87 HIS A CA 1
ATOM 695 C C . HIS A 1 87 ? -14.169 3.740 5.925 1.00 93.25 87 HIS A C 1
ATOM 697 O O . HIS A 1 87 ? -15.255 3.501 6.450 1.00 93.25 87 HIS A O 1
ATOM 703 N N . ALA A 1 88 ? -13.069 3.108 6.336 1.00 94.38 88 ALA A N 1
ATOM 704 C CA . ALA A 1 88 ? -13.066 2.236 7.507 1.00 94.38 88 ALA A CA 1
ATOM 705 C C . ALA A 1 88 ? -13.214 3.047 8.800 1.00 94.38 88 ALA A C 1
ATOM 707 O O . ALA A 1 88 ? -14.029 2.697 9.646 1.00 94.38 88 ALA A O 1
ATOM 708 N N . THR A 1 89 ? -12.504 4.165 8.916 1.00 93.56 89 THR A N 1
ATOM 709 C CA . THR A 1 89 ? -12.590 5.077 10.066 1.00 93.56 89 THR A CA 1
ATOM 710 C C . THR A 1 89 ? -13.979 5.705 10.198 1.00 93.56 89 THR A C 1
ATOM 712 O O . THR A 1 89 ? -14.436 5.967 11.301 1.00 93.56 89 THR A O 1
ATOM 715 N N . GLU A 1 90 ? -14.697 5.926 9.095 1.00 90.81 90 GLU A N 1
ATOM 716 C CA . GLU A 1 90 ? -16.089 6.393 9.151 1.00 90.81 90 GLU A CA 1
ATOM 717 C C . GLU A 1 90 ? -17.056 5.307 9.650 1.00 90.81 90 GLU A C 1
ATOM 719 O O . GLU A 1 90 ? -18.013 5.600 10.369 1.00 90.81 90 GLU A O 1
ATOM 724 N N . ARG A 1 91 ? -16.815 4.042 9.277 1.00 87.75 91 ARG A N 1
ATOM 725 C CA . ARG A 1 91 ? -17.646 2.889 9.668 1.00 87.75 91 ARG A CA 1
ATOM 726 C C . ARG A 1 91 ? -17.390 2.433 11.100 1.00 87.75 91 ARG A C 1
ATOM 728 O O . ARG A 1 91 ? -18.316 2.006 11.788 1.00 87.75 91 ARG A O 1
ATOM 735 N N . HIS A 1 92 ? -16.135 2.473 11.528 1.00 80.50 92 HIS A N 1
ATOM 736 C CA . HIS A 1 92 ? -15.711 2.089 12.862 1.00 80.50 92 HIS A CA 1
ATOM 737 C C . HIS A 1 92 ? -15.655 3.342 13.732 1.00 80.50 92 HIS A C 1
ATOM 739 O O . HIS A 1 92 ? -14.921 4.271 13.438 1.00 80.50 92 HIS A O 1
ATOM 745 N N . HIS A 1 93 ? -16.389 3.384 14.843 1.00 79.62 93 HIS A N 1
ATOM 746 C CA . HIS A 1 93 ? -16.258 4.467 15.826 1.00 79.62 93 HIS A CA 1
ATOM 747 C C . HIS A 1 93 ? -14.939 4.339 16.630 1.00 79.62 93 HIS A C 1
ATOM 749 O O . HIS A 1 93 ? -14.964 4.214 17.853 1.00 79.62 93 HIS A O 1
ATOM 755 N N . GLY A 1 94 ? -13.789 4.306 15.943 1.00 86.25 94 GLY A N 1
ATOM 756 C CA . GLY A 1 94 ? -12.450 4.069 16.488 1.00 86.25 94 GLY A CA 1
ATOM 757 C C . GLY A 1 94 ? -11.412 3.729 15.406 1.00 86.25 94 GLY A C 1
ATOM 758 O O . GLY A 1 94 ? -11.712 3.751 14.215 1.00 86.25 94 GLY A O 1
ATOM 759 N N . THR A 1 95 ? -10.185 3.409 15.826 1.00 91.94 95 THR A N 1
ATOM 760 C CA . THR A 1 95 ? -9.096 3.005 14.920 1.00 91.94 95 THR A CA 1
ATOM 761 C C . THR A 1 95 ? -9.430 1.670 14.237 1.00 91.94 95 THR A C 1
ATOM 763 O O . THR A 1 95 ? -9.678 0.694 14.950 1.00 91.94 95 THR A O 1
ATOM 766 N N . PRO A 1 96 ? -9.450 1.595 12.892 1.00 95.06 96 PRO A N 1
ATOM 767 C CA . PRO A 1 96 ? -9.754 0.353 12.183 1.00 95.06 96 PRO A CA 1
ATOM 768 C C . PRO A 1 96 ? -8.598 -0.659 12.269 1.00 95.06 96 PRO A C 1
ATOM 770 O O . PRO A 1 96 ? -7.436 -0.275 12.397 1.00 95.06 96 PRO A O 1
ATOM 773 N N . ASP A 1 97 ? -8.906 -1.955 12.161 1.00 95.06 97 ASP A N 1
ATOM 774 C CA . ASP A 1 97 ? -7.892 -3.013 12.069 1.00 95.06 97 ASP A CA 1
ATOM 775 C C . ASP A 1 97 ? -7.345 -3.130 10.636 1.00 95.06 97 ASP A C 1
ATOM 777 O O . ASP A 1 97 ? -8.096 -3.186 9.660 1.00 95.06 97 ASP A O 1
ATOM 781 N N . ALA A 1 98 ? -6.020 -3.193 10.494 1.00 96.50 98 ALA A N 1
ATOM 782 C CA . ALA A 1 98 ? -5.362 -3.226 9.189 1.00 96.50 98 ALA A CA 1
ATOM 783 C C . ALA A 1 98 ? -5.726 -4.459 8.340 1.00 96.50 98 ALA A C 1
ATOM 785 O O . ALA A 1 98 ? -5.757 -4.363 7.109 1.00 96.50 98 ALA A O 1
ATOM 786 N N . ARG A 1 99 ? -6.002 -5.616 8.959 1.00 96.06 99 ARG A N 1
ATOM 787 C CA . ARG A 1 99 ? -6.410 -6.829 8.234 1.00 96.06 99 ARG A CA 1
ATOM 788 C C . ARG A 1 99 ? -7.825 -6.686 7.692 1.00 96.06 99 ARG A C 1
ATOM 790 O O . ARG A 1 99 ? -8.047 -7.050 6.538 1.00 96.06 99 ARG A O 1
ATOM 797 N N . ASP A 1 100 ? -8.736 -6.117 8.473 1.00 95.31 100 ASP A N 1
ATOM 798 C CA . ASP A 1 100 ? -10.114 -5.868 8.037 1.00 95.31 100 ASP A CA 1
ATOM 799 C C . ASP A 1 100 ? -10.138 -4.896 6.848 1.00 95.31 100 ASP A C 1
ATOM 801 O O . ASP A 1 100 ? -10.743 -5.180 5.812 1.00 95.31 100 ASP A O 1
ATOM 805 N N . VAL A 1 101 ? -9.372 -3.799 6.932 1.00 96.75 101 VAL A N 1
ATOM 806 C CA . VAL A 1 101 ? -9.235 -2.844 5.819 1.00 96.75 101 VAL A CA 1
ATOM 807 C C . VAL A 1 101 ? -8.625 -3.507 4.581 1.00 96.75 101 VAL A C 1
ATOM 809 O O . VAL A 1 101 ? -9.093 -3.265 3.466 1.00 96.75 101 VAL A O 1
ATOM 812 N N . ALA A 1 102 ? -7.609 -4.363 4.744 1.00 96.38 102 ALA A N 1
ATOM 813 C CA . ALA A 1 102 ? -6.991 -5.081 3.628 1.00 96.38 102 ALA A CA 1
ATOM 814 C C . ALA A 1 102 ? -7.990 -6.007 2.918 1.00 96.38 102 ALA A C 1
ATOM 816 O O . ALA A 1 102 ? -8.031 -6.039 1.687 1.00 96.38 102 ALA A O 1
ATOM 817 N N . GLN A 1 103 ? -8.795 -6.751 3.678 1.00 94.31 103 GLN A N 1
ATOM 818 C CA . GLN A 1 103 ? -9.800 -7.663 3.129 1.00 94.31 103 GLN A CA 1
ATOM 819 C C . GLN A 1 103 ? -10.880 -6.905 2.360 1.00 94.31 103 GLN A C 1
ATOM 821 O O . GLN A 1 103 ? -11.128 -7.221 1.194 1.00 94.31 103 GLN A O 1
ATOM 826 N N . ASP A 1 104 ? -11.454 -5.866 2.970 1.00 93.62 104 ASP A N 1
ATOM 827 C CA . ASP A 1 104 ? -12.452 -5.009 2.329 1.00 93.62 104 ASP A CA 1
ATOM 828 C C . ASP A 1 104 ? -11.909 -4.410 1.029 1.00 93.62 104 ASP A C 1
ATOM 830 O O . ASP A 1 104 ? -12.572 -4.425 -0.012 1.00 93.62 104 ASP A O 1
ATOM 834 N N . LEU A 1 105 ? -10.681 -3.891 1.066 1.00 93.75 105 LEU A N 1
ATOM 835 C CA . LEU A 1 105 ? -10.057 -3.269 -0.092 1.00 93.75 105 LEU A CA 1
ATOM 836 C C . LEU A 1 105 ? -9.852 -4.271 -1.232 1.00 93.75 105 LEU A C 1
ATOM 838 O O . LEU A 1 105 ? -10.196 -3.974 -2.373 1.00 93.75 105 LEU A O 1
ATOM 842 N N . LEU A 1 106 ? -9.350 -5.473 -0.943 1.00 89.56 106 LEU A N 1
ATOM 843 C CA . LEU A 1 106 ? -9.125 -6.500 -1.964 1.00 89.56 106 LEU A CA 1
ATOM 844 C C . LEU A 1 106 ? -10.430 -7.018 -2.582 1.00 89.56 106 LEU A C 1
ATOM 846 O O . LEU A 1 106 ? -10.468 -7.279 -3.785 1.00 89.56 106 LEU A O 1
ATOM 850 N N . VAL A 1 107 ? -11.506 -7.119 -1.799 1.00 87.56 107 VAL A N 1
ATOM 851 C CA . VAL A 1 107 ? -12.838 -7.473 -2.318 1.00 87.56 107 VAL A CA 1
ATOM 852 C C . VAL A 1 107 ? -13.358 -6.385 -3.263 1.00 87.56 107 VAL A C 1
ATOM 854 O O . VAL A 1 107 ? -13.861 -6.694 -4.345 1.00 87.56 107 VAL A O 1
ATOM 857 N N . ASN A 1 108 ? -13.193 -5.114 -2.894 1.00 79.69 108 ASN A N 1
ATOM 858 C CA . ASN A 1 108 ? -13.716 -3.976 -3.653 1.00 79.69 108 ASN A CA 1
ATOM 859 C C . ASN A 1 108 ? -12.851 -3.567 -4.859 1.00 79.69 108 ASN A C 1
ATOM 861 O O . ASN A 1 108 ? -13.357 -2.924 -5.776 1.00 79.69 108 ASN A O 1
ATOM 865 N N . LEU A 1 109 ? -11.570 -3.947 -4.899 1.00 73.00 109 LEU A N 1
ATOM 866 C CA . LEU A 1 109 ? -10.681 -3.735 -6.051 1.00 73.00 109 LEU A CA 1
ATOM 867 C C . LEU A 1 109 ? -10.851 -4.784 -7.164 1.00 73.00 109 LEU A C 1
ATOM 869 O O . LEU A 1 109 ? -10.228 -4.658 -8.219 1.00 73.00 109 LEU A O 1
ATOM 873 N N . SER A 1 110 ? -11.678 -5.815 -6.956 1.00 55.88 110 SER A N 1
ATOM 874 C CA . SER A 1 110 ? -11.969 -6.826 -7.978 1.00 55.88 110 SER A CA 1
ATOM 875 C C . SER A 1 110 ? -12.479 -6.173 -9.279 1.00 55.88 110 SER A C 1
ATOM 877 O O . SER A 1 110 ? -13.312 -5.265 -9.208 1.00 55.88 110 SER A O 1
ATOM 879 N N . PRO A 1 111 ? -12.056 -6.641 -10.474 1.00 50.56 111 PRO A N 1
ATOM 880 C CA . PRO A 1 111 ? -12.465 -6.091 -11.774 1.00 50.56 111 PRO A CA 1
ATOM 881 C C . PRO A 1 111 ? -13.979 -5.889 -11.949 1.00 50.56 111 PRO A C 1
ATOM 883 O O . PRO A 1 111 ? -14.396 -4.985 -12.662 1.00 50.56 111 PRO A O 1
ATOM 886 N N . GLN A 1 112 ? -14.806 -6.669 -11.244 1.00 40.62 112 GLN A N 1
ATOM 887 C CA . GLN A 1 112 ? -16.271 -6.568 -11.279 1.00 40.62 112 GLN A CA 1
ATOM 888 C C . GLN A 1 112 ? -16.827 -5.271 -10.654 1.00 40.62 112 GLN A C 1
ATOM 890 O O . GLN A 1 112 ? -17.963 -4.896 -10.934 1.00 40.62 112 GLN A O 1
ATOM 895 N N . ALA A 1 113 ? -16.061 -4.573 -9.810 1.00 43.28 113 ALA A N 1
ATOM 896 C CA . ALA A 1 113 ? -16.477 -3.306 -9.204 1.00 43.28 113 ALA A CA 1
ATOM 897 C C . ALA A 1 113 ? -16.249 -2.097 -10.129 1.00 43.28 113 ALA A C 1
ATOM 899 O O . ALA A 1 113 ? -16.910 -1.070 -9.977 1.00 43.28 113 ALA A O 1
ATOM 900 N N . VAL A 1 114 ? -15.344 -2.219 -11.106 1.00 41.81 114 VAL A N 1
ATOM 901 C CA . VAL A 1 114 ? -15.000 -1.139 -12.046 1.00 41.81 114 VAL A CA 1
ATOM 902 C C . VAL A 1 114 ? -16.091 -0.959 -13.115 1.00 41.81 114 VAL A C 1
ATOM 904 O O . VAL A 1 114 ? -16.289 0.151 -13.600 1.00 41.81 114 VAL A O 1
ATOM 907 N N . ASP A 1 115 ? -16.875 -2.008 -13.384 1.00 35.53 115 ASP A N 1
ATOM 908 C CA . ASP A 1 115 ? -18.002 -2.007 -14.332 1.00 35.53 115 ASP A CA 1
ATOM 909 C C . ASP A 1 115 ? -19.286 -1.344 -13.788 1.00 35.53 115 ASP A C 1
ATOM 911 O O . ASP A 1 115 ? -20.272 -1.216 -14.508 1.00 35.53 115 ASP A O 1
ATOM 915 N N . ARG A 1 116 ? -19.315 -0.899 -12.521 1.00 34.72 116 ARG A N 1
ATOM 916 C CA . ARG A 1 116 ? -20.498 -0.247 -11.912 1.00 34.72 116 ARG A CA 1
ATOM 917 C C . ARG A 1 116 ? -20.567 1.273 -12.105 1.00 34.72 116 ARG A C 1
ATOM 919 O O . ARG A 1 116 ? -21.480 1.903 -11.578 1.00 34.72 116 ARG A O 1
ATOM 926 N N . ILE A 1 117 ? -19.620 1.858 -12.838 1.00 37.53 117 ILE A N 1
ATOM 927 C CA . ILE A 1 117 ? -19.584 3.294 -13.174 1.00 37.53 117 ILE A CA 1
ATOM 928 C C . ILE A 1 117 ? -19.508 3.472 -14.705 1.00 37.53 117 ILE A C 1
ATOM 930 O O . ILE A 1 117 ? -18.8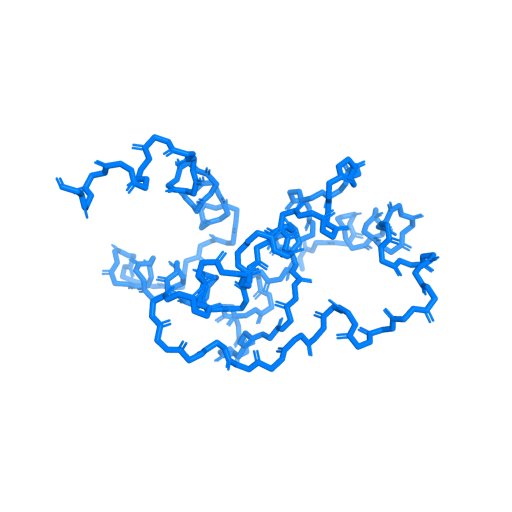37 4.372 -15.209 1.00 37.53 117 ILE A O 1
ATOM 934 N N . ALA A 1 118 ? -20.169 2.579 -15.444 1.00 35.06 118 ALA A N 1
ATOM 935 C CA . ALA A 1 118 ? -20.435 2.711 -16.874 1.00 35.06 118 ALA A CA 1
ATOM 936 C C . ALA A 1 118 ? -21.940 2.892 -17.102 1.00 35.06 118 ALA A C 1
ATOM 938 O O . ALA A 1 118 ? -22.721 2.164 -16.446 1.00 35.06 118 ALA A O 1
#

Organism: Saccharopolyspora hirsuta (NCBI:txid1837)

Sequence (118 aa):
MFHEEEWRVRRFGRCTTSSSQDAWFPDPARGTEGLAHQRRQAAEACARCPVQYECLILALDHEINEGVSWGIWGGVCARDRRQAIEHATERHHGTPDARDVAQDLLVNLSPQAVDRIA

InterPro domains:
  IPR003482 Transcription factor WhiB [PTHR38839] (6-91)
  IPR034768 WhiB-like iron-sulfur binding domain [PF02467] (13-83)
  IPR034768 WhiB-like iron-sulfur binding domain [PS51674] (14-83)